Protein AF-A0A1W9HCX7-F1 (afdb_monomer_lite)

Radius of gyration: 14.72 Å; chains: 1; bounding box: 26×40×50 Å

Secondary structure (DSSP, 8-state):
---SSHHHHHHHHT-GGG--HHHHHHHHHHHHHHHTT---TTHHHHHHHHHHHHHHHTSSS--HHHHHHHHHHHHHHHHHHHTT-SSHHHHHHHHHHHHHHHHHHHTTGGGG------

Sequence (118 aa):
MAKRFTATENAIEKGLENTSPKQGAKLVREWLGEVENLDLPGAKGLRGDLDKLATELEKDEANPEKVEKLLGKLGPATVKLADRCDDEKVADKVSALGQALIDSGEAAEEDEDAEEEA

Structure (mmCIF, N/CA/C/O backbone):
data_AF-A0A1W9HCX7-F1
#
_entry.id   AF-A0A1W9HCX7-F1
#
loop_
_atom_site.group_PDB
_atom_site.id
_atom_site.type_symbol
_atom_site.label_atom_id
_atom_site.label_alt_id
_atom_site.label_comp_id
_atom_site.label_asym_id
_atom_site.label_entity_id
_atom_site.label_seq_id
_atom_site.pdbx_PDB_ins_code
_atom_site.Cartn_x
_atom_site.Cartn_y
_atom_site.Cartn_z
_atom_site.occupancy
_atom_site.B_iso_or_equiv
_atom_site.auth_seq_id
_atom_site.auth_comp_id
_atom_site.auth_asym_id
_atom_site.auth_atom_id
_atom_site.pdbx_PDB_model_num
ATOM 1 N N . MET A 1 1 ? -1.164 -4.727 -24.702 1.00 44.03 1 MET A N 1
ATOM 2 C CA . MET A 1 1 ? -1.032 -5.128 -23.285 1.00 44.03 1 MET A CA 1
ATOM 3 C C . MET A 1 1 ? -0.870 -3.855 -22.482 1.00 44.03 1 MET A C 1
ATOM 5 O O . MET A 1 1 ? -0.030 -3.076 -22.888 1.00 44.03 1 MET A O 1
ATOM 9 N N . ALA A 1 2 ? -1.703 -3.637 -21.461 1.00 45.53 2 ALA A N 1
ATOM 10 C CA . ALA A 1 2 ? -1.523 -2.697 -20.339 1.00 45.53 2 ALA A CA 1
ATOM 11 C C . ALA A 1 2 ? -2.877 -2.611 -19.601 1.00 45.53 2 ALA A C 1
ATOM 13 O O . ALA A 1 2 ? -3.656 -1.691 -19.795 1.00 45.53 2 ALA A O 1
ATOM 14 N N . LYS A 1 3 ? -3.223 -3.671 -18.861 1.00 51.41 3 LYS A N 1
ATOM 15 C CA . LYS A 1 3 ? -4.303 -3.680 -17.846 1.00 51.41 3 LYS A CA 1
ATOM 16 C C . LYS A 1 3 ? -3.699 -3.893 -16.453 1.00 51.41 3 LYS A C 1
ATOM 18 O O . LYS A 1 3 ? -4.294 -4.525 -15.591 1.00 51.41 3 LYS A O 1
ATOM 23 N N . ARG A 1 4 ? -2.432 -3.521 -16.295 1.00 57.84 4 ARG A N 1
ATOM 24 C CA . ARG A 1 4 ? -1.739 -3.614 -15.018 1.00 57.84 4 ARG A CA 1
ATOM 25 C C . ARG A 1 4 ? -1.794 -2.211 -14.431 1.00 57.84 4 ARG A C 1
ATOM 27 O O . ARG A 1 4 ? -1.494 -1.281 -15.173 1.00 57.84 4 ARG A O 1
ATOM 34 N N . PHE A 1 5 ? -2.156 -2.091 -13.156 1.00 61.53 5 PHE A N 1
ATOM 35 C CA . PHE A 1 5 ? -2.120 -0.839 -12.391 1.00 61.53 5 PHE 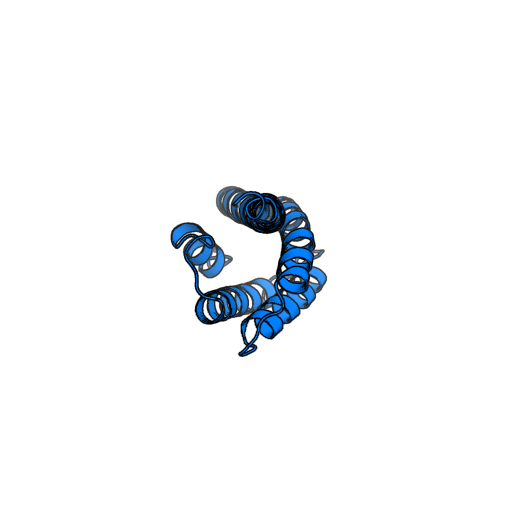A CA 1
ATOM 36 C C . PHE A 1 5 ? -3.272 0.151 -12.656 1.00 61.53 5 PHE A C 1
ATOM 38 O O . PHE A 1 5 ? -3.131 1.341 -12.390 1.00 61.53 5 PHE A O 1
ATOM 45 N N . THR A 1 6 ? -4.435 -0.313 -13.127 1.00 63.34 6 THR A N 1
ATOM 46 C CA . THR A 1 6 ? -5.624 0.545 -13.291 1.00 63.34 6 THR A CA 1
ATOM 47 C C . THR A 1 6 ? -6.231 0.934 -11.940 1.00 63.34 6 THR A C 1
ATOM 49 O O . THR A 1 6 ? -6.764 2.034 -11.792 1.00 63.34 6 THR A O 1
ATOM 52 N N . ALA A 1 7 ? -6.139 0.075 -10.925 1.00 59.47 7 ALA A N 1
ATOM 53 C CA . ALA A 1 7 ? -6.521 0.429 -9.559 1.00 59.47 7 ALA A CA 1
ATOM 54 C C . ALA A 1 7 ? -5.515 1.410 -8.942 1.00 59.47 7 ALA A C 1
ATOM 56 O O . ALA A 1 7 ? -5.925 2.360 -8.283 1.00 59.47 7 ALA A O 1
ATOM 57 N N . THR A 1 8 ? -4.218 1.239 -9.226 1.00 62.53 8 THR A N 1
ATOM 58 C CA . THR A 1 8 ? -3.165 2.205 -8.862 1.00 62.53 8 THR A CA 1
ATOM 59 C C . THR A 1 8 ? -3.437 3.582 -9.474 1.00 62.53 8 THR A C 1
ATOM 61 O O . THR A 1 8 ? -3.428 4.571 -8.751 1.00 62.53 8 THR A O 1
ATOM 64 N N . GLU A 1 9 ? -3.763 3.655 -10.769 1.00 62.91 9 GLU A N 1
ATOM 65 C CA . GLU A 1 9 ? -4.186 4.895 -11.441 1.00 62.91 9 GLU A CA 1
ATOM 66 C C . GLU A 1 9 ? -5.374 5.553 -10.727 1.00 62.91 9 GLU A C 1
ATOM 68 O O . GLU A 1 9 ? -5.310 6.725 -10.366 1.00 62.91 9 GLU A O 1
ATOM 73 N N . ASN A 1 10 ? -6.423 4.777 -10.441 1.00 63.16 10 ASN A N 1
ATOM 74 C CA . ASN A 1 10 ? -7.613 5.280 -9.754 1.00 63.16 10 ASN A CA 1
ATOM 75 C C . ASN A 1 10 ? -7.349 5.713 -8.302 1.00 63.16 10 ASN A C 1
ATOM 77 O O . ASN A 1 10 ? -8.057 6.583 -7.800 1.00 63.16 10 ASN A O 1
ATOM 81 N N . ALA A 1 11 ? -6.393 5.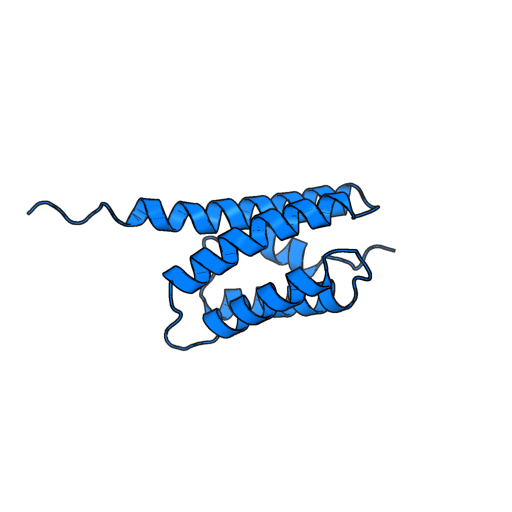089 -7.609 1.00 60.72 11 ALA A N 1
ATOM 82 C CA . ALA A 1 11 ? -6.029 5.441 -6.240 1.00 60.72 11 ALA A CA 1
ATOM 83 C C . ALA A 1 11 ? -5.251 6.764 -6.187 1.00 60.72 11 ALA A C 1
ATOM 85 O O . ALA A 1 11 ? -5.530 7.590 -5.321 1.00 60.72 11 ALA A O 1
ATOM 86 N N . ILE A 1 12 ? -4.346 6.995 -7.146 1.00 59.09 12 ILE A N 1
ATOM 87 C CA . ILE A 1 12 ? -3.615 8.264 -7.288 1.00 59.09 12 ILE A CA 1
ATOM 88 C C . ILE A 1 12 ? -4.581 9.395 -7.672 1.00 59.09 12 ILE A C 1
ATOM 90 O O . ILE A 1 12 ? -4.572 10.449 -7.046 1.00 59.09 12 ILE A O 1
ATOM 94 N N . GLU A 1 13 ? -5.458 9.175 -8.659 1.00 61.97 13 GLU A N 1
ATOM 95 C CA . GLU A 1 13 ? -6.397 10.200 -9.150 1.00 61.97 13 GLU A CA 1
ATOM 96 C C . GLU A 1 13 ? -7.445 10.630 -8.112 1.00 61.97 13 GLU A C 1
ATOM 98 O O . GLU A 1 13 ? -8.011 11.717 -8.225 1.00 61.97 13 GLU A O 1
ATOM 103 N N . LYS A 1 14 ? -7.727 9.791 -7.108 1.00 58.12 14 LYS A N 1
ATOM 104 C CA . LYS A 1 14 ? -8.740 10.071 -6.077 1.00 58.12 14 LYS A CA 1
ATOM 105 C C . LYS A 1 14 ? -8.195 10.735 -4.816 1.00 58.12 14 LYS A C 1
ATOM 107 O O . LYS A 1 14 ? -9.009 11.121 -3.984 1.00 58.12 14 LYS A O 1
ATOM 112 N N . GLY A 1 15 ? -6.876 10.887 -4.688 1.00 53.97 15 GLY A N 1
ATOM 113 C CA . GLY A 1 15 ? -6.241 11.473 -3.509 1.00 53.97 15 GLY A CA 1
ATOM 114 C C . GLY A 1 15 ? -6.379 10.578 -2.274 1.00 53.97 15 GLY A C 1
ATOM 115 O O . GLY A 1 15 ? -7.425 10.529 -1.621 1.00 53.97 15 GLY A O 1
ATOM 116 N N . LEU A 1 16 ? -5.297 9.882 -1.918 1.00 55.50 16 LEU A N 1
ATOM 117 C CA . LEU A 1 16 ? -5.196 9.138 -0.652 1.00 55.50 16 LEU A CA 1
ATOM 118 C C . LEU A 1 16 ? -5.484 10.043 0.560 1.00 55.50 16 LEU A C 1
ATOM 120 O O . LEU A 1 16 ? -6.162 9.623 1.492 1.00 55.50 16 LEU A O 1
ATOM 124 N N . GLU A 1 17 ? -5.083 11.309 0.466 1.00 54.84 17 GLU A N 1
ATOM 125 C CA . GLU A 1 17 ? -5.267 12.394 1.439 1.00 54.84 17 GLU A CA 1
ATOM 126 C C . GLU A 1 17 ? -6.724 12.677 1.864 1.00 54.84 17 GLU A C 1
ATOM 128 O O . GLU A 1 17 ? -6.950 13.163 2.965 1.00 54.84 17 GLU A O 1
ATOM 133 N N . ASN A 1 18 ? -7.734 12.340 1.048 1.00 56.31 18 ASN A N 1
ATOM 134 C CA . ASN A 1 18 ? -9.156 12.569 1.377 1.00 56.31 18 ASN A CA 1
ATOM 135 C C . ASN A 1 18 ? -9.964 11.266 1.515 1.00 56.31 18 ASN A C 1
ATOM 137 O O . ASN A 1 18 ? -11.197 11.249 1.429 1.00 56.31 18 ASN A O 1
ATOM 141 N N . THR A 1 19 ? -9.274 10.143 1.699 1.00 65.62 19 THR A N 1
ATOM 142 C CA . THR A 1 19 ? -9.879 8.815 1.676 1.00 65.62 19 THR A CA 1
ATOM 143 C C . THR A 1 19 ? -10.167 8.311 3.094 1.00 65.62 19 THR A C 1
ATOM 145 O O . THR A 1 19 ? -9.265 8.162 3.909 1.00 65.62 19 THR A O 1
ATOM 148 N N . SER A 1 20 ? -11.430 7.984 3.398 1.00 74.88 20 SER A N 1
ATOM 149 C CA . SER A 1 20 ? -11.780 7.361 4.688 1.00 74.88 20 SER A CA 1
ATOM 150 C C . SER A 1 20 ? -11.125 5.979 4.839 1.00 74.88 20 SER A C 1
ATOM 152 O O . SER A 1 20 ? -10.940 5.302 3.826 1.00 74.88 20 SER A O 1
ATOM 154 N N . PRO A 1 21 ? -10.864 5.480 6.064 1.00 77.81 21 PRO A N 1
ATOM 155 C CA . PRO A 1 21 ? -10.212 4.180 6.262 1.00 77.81 21 PRO A CA 1
ATOM 156 C C . PRO A 1 21 ? -10.878 3.033 5.490 1.00 77.81 21 PRO A C 1
ATOM 158 O O . PRO A 1 21 ? -10.212 2.283 4.783 1.00 77.81 21 PRO A O 1
ATOM 161 N N . LYS A 1 22 ? -12.216 2.968 5.494 1.00 79.12 22 LYS A N 1
ATOM 162 C CA . LYS A 1 22 ? -12.980 1.955 4.740 1.00 79.12 22 LYS A CA 1
ATOM 163 C C . LYS A 1 22 ? -12.800 2.065 3.225 1.00 79.12 22 LYS A C 1
ATOM 165 O O . LYS A 1 22 ? -12.729 1.050 2.533 1.00 79.12 22 LYS A O 1
ATOM 170 N N . GLN A 1 23 ? -12.741 3.284 2.696 1.00 80.88 23 GLN A N 1
ATOM 171 C CA . GLN A 1 23 ? -12.485 3.497 1.275 1.00 80.88 23 GLN A CA 1
ATOM 172 C C . GLN A 1 23 ? -11.015 3.207 0.931 1.00 80.88 23 GLN A C 1
ATOM 174 O O . GLN A 1 23 ? -10.744 2.627 -0.118 1.00 80.88 23 GLN A O 1
ATOM 179 N N . GLY A 1 24 ? -10.085 3.523 1.834 1.00 79.25 24 GLY A N 1
ATOM 180 C CA . GLY A 1 24 ? -8.662 3.218 1.707 1.00 79.25 24 GLY A CA 1
ATOM 181 C C . GLY A 1 24 ? -8.426 1.714 1.665 1.00 79.25 24 GLY A C 1
ATOM 182 O O . GLY A 1 24 ? -7.791 1.221 0.738 1.00 79.25 24 GLY A O 1
ATOM 183 N N . ALA A 1 25 ? -9.048 0.966 2.580 1.00 84.88 25 ALA A N 1
ATOM 184 C CA . ALA A 1 25 ? -9.053 -0.492 2.569 1.00 84.88 25 ALA A CA 1
ATOM 185 C C . ALA A 1 25 ? -9.498 -1.052 1.215 1.00 84.88 25 ALA A C 1
ATOM 187 O O . ALA A 1 25 ? -8.817 -1.899 0.638 1.00 84.88 25 ALA A O 1
ATOM 188 N N . LYS A 1 26 ? -10.610 -0.546 0.668 1.00 84.75 26 LYS A N 1
ATOM 189 C CA . LYS A 1 26 ? -11.120 -0.982 -0.635 1.00 84.75 26 LYS A CA 1
ATOM 190 C C . LYS A 1 26 ? -10.109 -0.743 -1.761 1.00 84.75 26 LYS A C 1
ATOM 192 O O . LYS A 1 26 ? -9.863 -1.655 -2.545 1.00 84.75 26 LYS A O 1
ATOM 197 N N . LEU A 1 27 ? -9.512 0.447 -1.829 1.00 82.19 27 LEU A N 1
ATOM 198 C CA . LEU A 1 27 ? -8.501 0.772 -2.842 1.00 82.19 27 LEU A CA 1
ATOM 199 C C . LEU A 1 27 ? -7.259 -0.124 -2.710 1.00 82.19 27 LEU A C 1
ATOM 201 O O . LEU A 1 27 ? -6.761 -0.639 -3.710 1.00 82.19 27 LEU A O 1
ATOM 205 N N . VAL A 1 28 ? -6.804 -0.387 -1.480 1.00 85.00 28 VAL A N 1
ATOM 206 C CA . VAL A 1 28 ? -5.675 -1.293 -1.213 1.00 85.00 28 VAL A CA 1
ATOM 207 C C . VAL A 1 28 ? -6.007 -2.733 -1.623 1.00 85.00 28 VAL A C 1
ATOM 209 O O . VAL A 1 28 ? -5.157 -3.406 -2.202 1.00 85.00 28 VAL A O 1
ATOM 212 N N . ARG A 1 29 ? -7.240 -3.212 -1.400 1.00 87.25 29 ARG A N 1
ATOM 213 C CA . ARG A 1 29 ? -7.701 -4.542 -1.850 1.00 87.25 29 ARG A CA 1
ATOM 214 C C . ARG A 1 29 ? -7.748 -4.656 -3.375 1.00 87.25 29 ARG A C 1
ATOM 216 O O . ARG A 1 29 ? -7.332 -5.676 -3.921 1.00 87.25 29 ARG A O 1
ATOM 223 N N . GLU A 1 30 ? -8.234 -3.625 -4.064 1.00 84.75 30 GLU A N 1
ATOM 224 C CA . GLU A 1 30 ? -8.239 -3.582 -5.532 1.00 84.75 30 GLU A CA 1
ATOM 225 C C . GLU A 1 30 ? -6.808 -3.641 -6.080 1.00 84.75 30 GLU A C 1
ATOM 227 O O . GLU A 1 30 ? -6.510 -4.449 -6.962 1.00 84.75 30 GLU A O 1
ATOM 232 N N . TRP A 1 31 ? -5.897 -2.861 -5.493 1.00 83.44 31 TRP A N 1
ATOM 233 C CA . TRP A 1 31 ? -4.489 -2.878 -5.870 1.00 83.44 31 TRP A CA 1
ATOM 234 C C . TRP A 1 31 ? -3.810 -4.218 -5.560 1.00 83.44 31 TRP A C 1
ATOM 236 O O . TRP A 1 31 ? -3.071 -4.736 -6.399 1.00 83.44 31 TRP A O 1
ATOM 246 N N . LEU A 1 32 ? -4.106 -4.837 -4.412 1.00 84.69 32 LEU A N 1
ATOM 247 C CA . LEU A 1 32 ? -3.620 -6.174 -4.067 1.00 84.69 32 LEU A CA 1
ATOM 248 C C . LEU A 1 32 ? -3.975 -7.187 -5.163 1.00 84.69 32 LEU A C 1
ATOM 250 O O . LEU A 1 32 ? -3.094 -7.926 -5.598 1.00 84.69 32 LEU A O 1
ATOM 254 N N . GLY A 1 33 ? -5.210 -7.166 -5.674 1.00 84.56 33 GLY A N 1
ATOM 255 C CA . GLY A 1 33 ? -5.636 -8.032 -6.777 1.00 84.56 33 GLY A CA 1
ATOM 256 C C . GLY A 1 33 ? -4.851 -7.806 -8.077 1.00 84.56 33 GLY A C 1
ATOM 257 O O . GLY A 1 33 ? -4.582 -8.747 -8.825 1.00 84.56 33 GLY A O 1
ATOM 258 N N . GLU A 1 34 ? -4.412 -6.579 -8.355 1.00 82.25 34 GLU A N 1
ATOM 259 C CA . GLU A 1 34 ? -3.545 -6.298 -9.505 1.00 82.25 34 GLU A CA 1
ATOM 260 C C . GLU A 1 34 ? -2.116 -6.806 -9.277 1.00 82.25 34 GLU A C 1
ATOM 262 O O . GLU A 1 34 ? -1.553 -7.480 -10.146 1.00 82.25 34 GLU A O 1
ATOM 267 N N . VAL A 1 35 ? -1.550 -6.555 -8.090 1.00 80.75 35 VAL A N 1
ATOM 268 C CA . VAL A 1 35 ? -0.208 -7.025 -7.705 1.00 80.75 35 VAL A CA 1
ATOM 269 C C . VAL A 1 35 ? -0.165 -8.552 -7.618 1.00 80.75 35 VAL A C 1
ATOM 271 O O . VAL A 1 35 ? 0.870 -9.154 -7.913 1.00 80.75 35 VAL A O 1
ATOM 274 N N . GLU A 1 36 ? -1.284 -9.204 -7.291 1.00 81.88 36 GLU A N 1
ATOM 275 C CA . GLU A 1 36 ? -1.442 -10.660 -7.253 1.00 81.88 36 GLU A CA 1
ATOM 276 C C . GLU A 1 36 ? -1.166 -11.355 -8.590 1.00 81.88 36 GLU A C 1
ATOM 278 O O . GLU A 1 36 ? -0.716 -12.507 -8.636 1.00 81.88 36 GLU A O 1
ATOM 283 N N . ASN A 1 37 ? -1.336 -10.617 -9.680 1.00 79.12 37 ASN A N 1
ATOM 284 C CA . ASN A 1 37 ? -1.100 -11.088 -11.035 1.00 79.12 37 ASN A CA 1
ATOM 285 C C . ASN A 1 37 ? 0.280 -10.673 -11.584 1.00 79.12 37 ASN A C 1
ATOM 287 O O . ASN A 1 37 ? 0.609 -10.987 -12.731 1.00 79.12 37 ASN A O 1
ATOM 291 N N . LEU A 1 38 ? 1.103 -9.982 -10.784 1.00 77.94 38 LEU A N 1
ATOM 292 C CA . LEU A 1 38 ? 2.465 -9.594 -11.154 1.00 77.94 38 LEU A CA 1
ATOM 293 C C . LEU A 1 38 ? 3.470 -10.692 -10.821 1.00 77.94 38 LEU A C 1
ATOM 295 O O . LEU A 1 38 ? 3.660 -11.032 -9.654 1.00 77.94 38 LEU A O 1
ATOM 299 N N . ASP A 1 39 ? 4.177 -11.168 -11.839 1.00 78.38 39 ASP A N 1
ATOM 300 C CA . ASP A 1 39 ? 5.359 -12.017 -11.683 1.00 78.38 39 ASP A CA 1
ATOM 301 C C . ASP A 1 39 ? 6.634 -11.163 -11.752 1.00 78.38 39 ASP A C 1
ATOM 303 O O . ASP A 1 39 ? 7.410 -11.228 -12.700 1.00 78.38 39 ASP A O 1
ATOM 307 N N . LEU A 1 40 ? 6.785 -10.263 -10.775 1.00 79.56 40 LEU A N 1
ATOM 308 C CA . LEU A 1 40 ? 7.947 -9.382 -10.644 1.00 79.56 40 LEU A CA 1
ATOM 309 C C . LEU A 1 40 ? 8.678 -9.664 -9.322 1.00 79.56 40 LEU A C 1
ATOM 311 O O . LEU A 1 40 ? 8.027 -9.874 -8.288 1.00 79.56 40 LEU A O 1
ATOM 315 N N . PRO A 1 41 ? 10.024 -9.636 -9.300 1.00 80.75 41 PRO A N 1
ATOM 316 C CA . PRO A 1 41 ? 10.787 -9.704 -8.059 1.00 80.75 41 PRO A CA 1
ATOM 317 C C . PRO A 1 41 ? 10.332 -8.621 -7.072 1.00 80.75 41 PRO A C 1
ATOM 319 O O . PRO A 1 41 ? 10.252 -7.450 -7.424 1.00 80.75 41 PRO A O 1
ATOM 322 N N . GLY A 1 42 ? 10.026 -9.012 -5.833 1.00 77.81 42 GLY A N 1
ATOM 323 C CA . GLY A 1 42 ? 9.529 -8.095 -4.796 1.00 77.81 42 GLY A CA 1
ATOM 324 C C . GLY A 1 42 ? 8.003 -7.976 -4.709 1.00 77.81 42 GLY A C 1
ATOM 325 O O . GLY A 1 42 ? 7.499 -7.632 -3.641 1.00 77.81 42 GLY A O 1
ATOM 326 N N . ALA A 1 43 ? 7.249 -8.387 -5.739 1.00 83.75 43 ALA A N 1
ATOM 327 C CA . ALA A 1 43 ? 5.783 -8.324 -5.724 1.00 83.75 43 ALA A CA 1
ATOM 328 C C . ALA A 1 43 ? 5.166 -9.140 -4.575 1.00 83.75 43 ALA A C 1
ATOM 330 O O . ALA A 1 43 ? 4.204 -8.701 -3.959 1.00 83.75 43 ALA A O 1
ATOM 331 N N . LYS A 1 44 ? 5.744 -10.298 -4.218 1.00 85.50 44 LYS A N 1
ATOM 332 C CA . LYS A 1 44 ? 5.268 -11.112 -3.079 1.00 85.50 44 LYS A CA 1
ATOM 333 C C . LYS A 1 44 ? 5.369 -10.388 -1.733 1.00 85.50 44 LYS A C 1
ATOM 335 O O . LYS A 1 44 ? 4.476 -10.538 -0.907 1.00 85.50 44 LYS A O 1
ATOM 340 N N . GLY A 1 45 ? 6.447 -9.631 -1.518 1.00 87.06 45 GLY A N 1
ATOM 341 C CA . GLY A 1 45 ? 6.620 -8.836 -0.300 1.00 87.06 45 GLY A CA 1
ATOM 342 C C . GLY A 1 45 ? 5.593 -7.713 -0.241 1.00 87.06 45 GLY A C 1
ATOM 343 O O . GLY A 1 45 ? 4.885 -7.586 0.753 1.00 87.06 45 GLY A O 1
ATOM 344 N N . LEU A 1 46 ? 5.430 -7.003 -1.362 1.00 86.44 46 LEU A N 1
ATOM 345 C CA . LEU A 1 46 ? 4.446 -5.934 -1.493 1.00 86.44 46 LEU A CA 1
ATOM 346 C C . LEU A 1 46 ? 3.019 -6.434 -1.223 1.00 86.44 46 LEU A C 1
ATOM 348 O O . LEU A 1 46 ? 2.313 -5.831 -0.428 1.00 86.44 46 LEU A O 1
ATOM 352 N N . ARG A 1 47 ? 2.618 -7.585 -1.785 1.00 88.88 47 ARG A N 1
ATOM 353 C CA . ARG A 1 47 ? 1.308 -8.206 -1.500 1.00 88.88 47 ARG A CA 1
ATOM 354 C C . ARG A 1 47 ? 1.081 -8.423 -0.006 1.00 88.88 47 ARG A C 1
ATOM 356 O O . ARG A 1 47 ? 0.017 -8.100 0.502 1.00 88.88 47 ARG A O 1
ATOM 363 N N . GLY A 1 48 ? 2.077 -8.971 0.691 1.00 90.62 48 GLY A N 1
ATOM 364 C CA . GLY A 1 48 ? 1.962 -9.253 2.120 1.00 90.62 48 GLY A CA 1
ATOM 365 C C . GLY A 1 48 ? 1.815 -7.992 2.970 1.00 90.62 48 GLY A C 1
ATOM 366 O O . GLY A 1 48 ? 1.129 -8.021 3.987 1.00 90.62 48 GLY A O 1
ATOM 367 N N . ASP A 1 49 ? 2.441 -6.888 2.573 1.00 90.38 49 ASP A N 1
ATOM 368 C CA . ASP A 1 49 ? 2.305 -5.617 3.285 1.00 90.38 49 ASP A CA 1
ATOM 369 C C . ASP A 1 49 ? 1.009 -4.878 2.910 1.00 90.38 49 ASP A C 1
ATOM 371 O O . ASP A 1 49 ? 0.373 -4.298 3.788 1.00 90.38 49 ASP A O 1
ATOM 375 N N . LEU A 1 50 ? 0.545 -4.996 1.660 1.00 89.88 50 LEU A N 1
ATOM 376 C CA . LEU A 1 50 ? -0.750 -4.470 1.214 1.00 89.88 50 LEU A CA 1
ATOM 377 C C . LEU A 1 50 ? -1.919 -5.165 1.912 1.00 89.88 50 LEU A C 1
ATOM 379 O O . LEU A 1 50 ? -2.845 -4.504 2.371 1.00 89.88 50 LEU A O 1
ATOM 383 N N . ASP A 1 51 ? -1.860 -6.488 2.055 1.00 92.19 51 ASP A N 1
ATOM 384 C CA . ASP A 1 51 ? -2.883 -7.251 2.772 1.00 92.19 51 ASP A CA 1
ATOM 385 C C . ASP A 1 51 ? -2.979 -6.839 4.251 1.00 92.19 51 ASP A C 1
ATOM 387 O O . ASP A 1 51 ? -4.077 -6.671 4.791 1.00 92.19 51 ASP A O 1
ATOM 391 N N . LYS A 1 52 ? -1.835 -6.581 4.901 1.00 92.75 52 LYS A N 1
ATOM 392 C CA . LYS A 1 52 ? -1.801 -6.056 6.276 1.00 92.75 52 LYS A CA 1
ATOM 393 C C . LYS A 1 52 ? -2.398 -4.658 6.371 1.00 92.75 52 LYS A C 1
ATOM 395 O O .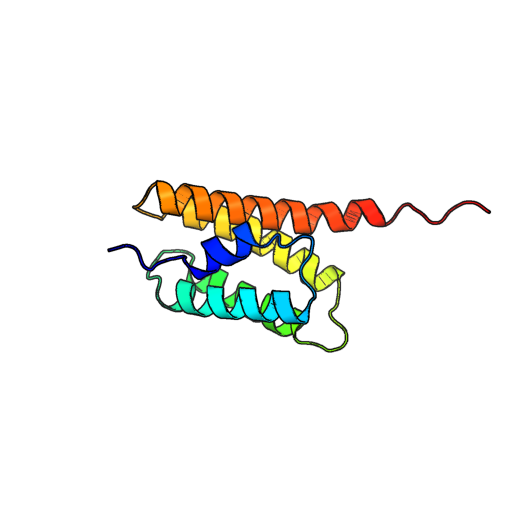 LYS A 1 52 ? -3.125 -4.404 7.327 1.00 92.75 52 LYS A O 1
ATOM 400 N N . LEU A 1 53 ? -2.087 -3.771 5.421 1.00 89.62 53 LEU A N 1
ATOM 401 C CA . LEU A 1 53 ? -2.631 -2.413 5.399 1.00 89.62 53 LEU A CA 1
ATOM 402 C C . LEU A 1 53 ? -4.148 -2.440 5.210 1.00 89.62 53 LEU A C 1
ATOM 404 O O . LEU A 1 53 ? -4.861 -1.835 6.003 1.00 89.62 53 LEU A O 1
ATOM 408 N N . ALA A 1 54 ? -4.646 -3.200 4.232 1.00 89.69 54 ALA A N 1
ATOM 409 C CA . ALA A 1 54 ? -6.082 -3.362 4.024 1.00 89.69 54 ALA A CA 1
ATOM 410 C C . ALA A 1 54 ? -6.773 -3.899 5.281 1.00 89.69 54 ALA A C 1
ATOM 412 O O . ALA A 1 54 ? -7.761 -3.332 5.730 1.00 89.69 54 ALA A O 1
ATOM 413 N N . THR A 1 55 ? -6.208 -4.943 5.891 1.00 92.38 55 THR A N 1
ATOM 414 C CA . THR A 1 55 ? -6.764 -5.546 7.108 1.00 92.38 55 THR A CA 1
ATOM 415 C C . THR A 1 55 ? -6.765 -4.578 8.295 1.00 92.38 55 THR A C 1
ATOM 417 O O . THR A 1 55 ? -7.664 -4.6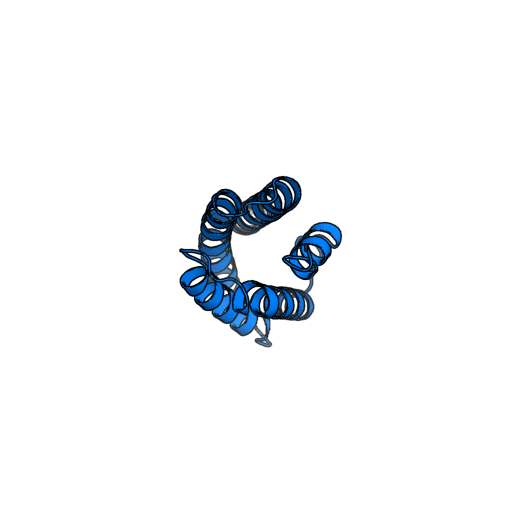39 9.126 1.00 92.38 55 THR A O 1
ATOM 420 N N . GLU A 1 56 ? -5.775 -3.687 8.409 1.00 90.75 56 GLU A N 1
ATOM 421 C CA . GLU A 1 56 ? -5.756 -2.667 9.463 1.00 90.75 56 GLU A CA 1
ATOM 422 C C . GLU A 1 56 ? -6.827 -1.596 9.235 1.00 90.75 56 GLU A C 1
ATOM 424 O O . GLU A 1 56 ? -7.542 -1.246 10.168 1.00 90.75 56 GLU A O 1
ATOM 429 N N . LEU A 1 57 ? -6.977 -1.135 7.992 1.00 86.62 57 LEU A N 1
ATOM 430 C CA . LEU A 1 57 ? -7.962 -0.127 7.592 1.00 86.62 57 LEU A CA 1
ATOM 431 C C . LEU A 1 57 ? -9.415 -0.640 7.622 1.00 86.62 57 LEU A C 1
ATOM 433 O O . LEU A 1 57 ? -10.350 0.154 7.705 1.00 86.62 57 LEU A O 1
ATOM 437 N N . GLU A 1 58 ? -9.616 -1.959 7.539 1.00 89.69 58 GLU A N 1
ATOM 438 C CA . GLU A 1 58 ? -10.926 -2.616 7.663 1.00 89.69 58 GLU A CA 1
ATOM 439 C C . GLU A 1 58 ? -11.438 -2.685 9.105 1.00 89.69 58 GLU A C 1
ATOM 441 O O . GLU A 1 58 ? -12.626 -2.940 9.314 1.00 89.69 58 GLU A O 1
ATOM 446 N N . LYS A 1 59 ? -10.571 -2.472 10.099 1.00 88.44 59 LYS A N 1
ATOM 447 C CA . LYS A 1 59 ? -10.987 -2.442 11.502 1.00 88.44 59 LYS A CA 1
ATOM 448 C C . LYS A 1 59 ? -11.877 -1.234 11.771 1.00 88.44 59 LYS A C 1
ATOM 450 O O . LYS A 1 59 ? -11.673 -0.162 11.208 1.00 88.44 59 LYS A O 1
ATOM 455 N N . ASP A 1 60 ? -12.828 -1.401 12.689 1.00 79.88 60 ASP A N 1
ATOM 456 C CA . ASP A 1 60 ? -13.659 -0.286 13.158 1.00 79.88 60 ASP A CA 1
ATOM 457 C C . ASP A 1 60 ? -12.819 0.801 13.850 1.00 79.88 60 ASP A C 1
ATOM 459 O O . ASP A 1 60 ? -13.106 1.985 13.698 1.00 79.88 60 ASP A O 1
ATOM 463 N N . GLU A 1 61 ? -11.740 0.396 14.527 1.00 85.06 61 GLU A N 1
ATOM 464 C CA . GLU A 1 61 ? -10.707 1.275 15.080 1.00 85.06 61 GLU A CA 1
ATOM 465 C C . GLU A 1 61 ? -9.352 0.900 14.465 1.00 85.06 61 GLU A C 1
ATOM 467 O O . GLU A 1 61 ? -8.663 -0.018 14.925 1.00 85.06 61 GLU A O 1
ATOM 472 N N . ALA A 1 62 ? -8.993 1.567 13.366 1.00 81.38 62 ALA A N 1
ATOM 473 C CA . ALA A 1 62 ? -7.680 1.417 12.748 1.00 81.38 62 ALA A CA 1
ATOM 474 C C . ALA A 1 62 ? -6.604 2.036 13.652 1.00 81.38 62 ALA A C 1
ATOM 476 O O . ALA A 1 62 ? -6.779 3.146 14.151 1.00 81.38 62 ALA A O 1
ATOM 477 N N . ASN A 1 63 ? -5.484 1.335 13.855 1.00 86.06 63 ASN A N 1
ATOM 478 C CA . ASN A 1 63 ? -4.365 1.886 14.615 1.00 86.06 63 ASN A CA 1
ATOM 479 C C . ASN A 1 63 ? -3.515 2.808 13.707 1.00 86.06 63 ASN A C 1
ATOM 481 O O . ASN A 1 63 ? -2.927 2.296 12.746 1.00 86.06 63 ASN A O 1
ATOM 485 N N . PRO A 1 64 ? -3.421 4.121 14.003 1.00 81.62 64 PRO A N 1
ATOM 486 C CA . PRO A 1 64 ? -2.718 5.089 13.160 1.00 81.62 64 PRO A CA 1
ATOM 487 C C . PRO A 1 64 ? -1.217 4.793 13.043 1.00 81.62 64 PRO A C 1
ATOM 489 O O . PRO A 1 64 ? -0.741 4.627 11.924 1.00 81.62 64 PRO A O 1
ATOM 492 N N . GLU A 1 65 ? -0.507 4.561 14.153 1.00 85.50 65 GLU A N 1
ATOM 493 C CA . GLU A 1 65 ? 0.933 4.225 14.157 1.00 85.50 65 GLU A CA 1
ATOM 494 C C . GLU A 1 65 ? 1.239 2.988 13.291 1.00 85.50 65 GLU A C 1
ATOM 496 O O . GLU A 1 65 ? 2.274 2.854 12.630 1.00 85.50 65 GLU A O 1
ATOM 501 N N . LYS A 1 66 ? 0.327 2.010 13.296 1.00 87.38 66 LYS A N 1
ATOM 502 C CA . LYS A 1 66 ? 0.475 0.791 12.506 1.00 87.38 66 LYS A CA 1
ATOM 503 C C . LYS A 1 66 ? 0.214 1.042 11.026 1.00 87.38 66 LYS A C 1
ATOM 505 O O . LYS A 1 66 ? 0.912 0.441 10.206 1.00 87.38 66 LYS A O 1
ATOM 510 N N . VAL A 1 67 ? -0.780 1.863 10.688 1.00 86.19 67 VAL A N 1
ATOM 511 C CA . VAL A 1 67 ? -1.047 2.291 9.309 1.00 86.19 67 VAL A CA 1
ATOM 512 C C . VAL A 1 67 ? 0.167 3.033 8.768 1.00 86.19 67 VAL A C 1
ATOM 514 O O . VAL A 1 67 ? 0.697 2.643 7.733 1.00 86.19 67 VAL A O 1
ATOM 517 N N . GLU A 1 68 ? 0.679 3.999 9.514 1.00 84.38 68 GLU A N 1
ATOM 518 C CA . GLU A 1 68 ? 1.836 4.808 9.156 1.00 84.38 68 GLU A CA 1
ATOM 519 C C . GLU A 1 68 ? 3.096 3.959 8.927 1.00 84.38 68 GLU A C 1
ATOM 521 O O . GLU A 1 68 ? 3.705 3.974 7.856 1.00 84.38 68 GLU A O 1
ATOM 526 N N . LYS A 1 69 ? 3.405 3.053 9.861 1.00 87.75 69 LYS A N 1
ATOM 527 C CA . LYS A 1 69 ? 4.506 2.092 9.711 1.00 87.75 69 LYS A CA 1
ATOM 528 C C . LYS A 1 69 ? 4.358 1.181 8.492 1.00 87.75 69 LYS A C 1
ATOM 530 O O . LYS A 1 69 ? 5.359 0.688 7.959 1.00 87.75 69 LYS A O 1
ATOM 535 N N . LEU A 1 70 ? 3.128 0.858 8.093 1.00 89.56 70 LEU A N 1
ATOM 536 C CA . LEU A 1 70 ? 2.863 0.086 6.881 1.00 89.56 70 LEU A CA 1
ATOM 537 C C . LEU A 1 70 ? 3.053 0.955 5.634 1.00 89.56 70 LEU A C 1
ATOM 539 O O . LEU A 1 70 ? 3.685 0.479 4.692 1.00 89.56 70 LEU A O 1
ATOM 543 N N . LEU A 1 71 ? 2.602 2.211 5.648 1.00 86.44 71 LEU A N 1
ATOM 544 C CA . LEU A 1 71 ? 2.826 3.190 4.579 1.00 86.44 71 LEU A CA 1
ATOM 545 C C . LEU A 1 71 ? 4.326 3.423 4.337 1.00 86.44 71 LEU A C 1
ATOM 547 O O . LEU A 1 71 ? 4.792 3.223 3.214 1.00 86.44 71 LEU A O 1
ATOM 551 N N . GLY A 1 72 ? 5.114 3.659 5.392 1.00 86.50 72 GLY A N 1
ATOM 552 C CA . GLY A 1 72 ? 6.569 3.844 5.303 1.00 86.50 72 GLY A CA 1
ATOM 553 C C . GLY A 1 72 ? 7.341 2.618 4.787 1.00 86.50 72 GLY A C 1
ATOM 554 O O . GLY A 1 72 ? 8.459 2.736 4.287 1.00 86.50 72 GLY A O 1
ATOM 555 N N . LYS A 1 73 ? 6.752 1.415 4.846 1.00 89.12 73 LYS A N 1
ATOM 556 C CA . LYS A 1 73 ? 7.312 0.207 4.205 1.00 89.12 73 LYS A CA 1
ATOM 557 C C . LYS A 1 73 ? 6.839 0.036 2.769 1.00 89.12 73 LYS A C 1
ATOM 559 O O . LYS A 1 73 ? 7.628 -0.345 1.901 1.00 89.12 73 LYS A O 1
ATOM 564 N N . LEU A 1 74 ? 5.552 0.280 2.535 1.00 89.25 74 LEU A N 1
ATOM 565 C CA . LEU A 1 74 ? 4.906 0.110 1.242 1.00 89.25 74 LEU A CA 1
ATOM 566 C C . LEU A 1 74 ? 5.421 1.116 0.224 1.00 89.25 74 LEU A C 1
ATOM 568 O O . LEU A 1 74 ? 5.704 0.719 -0.902 1.00 89.25 74 LEU A O 1
ATOM 572 N N . GLY A 1 75 ? 5.609 2.374 0.610 1.00 88.75 75 GLY A N 1
ATOM 573 C CA . GLY A 1 75 ? 6.085 3.428 -0.277 1.00 88.75 75 GLY A CA 1
ATOM 574 C C . GLY A 1 75 ? 7.416 3.090 -0.965 1.00 88.75 75 GLY A C 1
ATOM 575 O O . GLY A 1 75 ? 7.432 2.902 -2.186 1.00 88.75 75 GLY A O 1
ATOM 576 N N . PRO A 1 76 ? 8.515 2.845 -0.225 1.00 90.44 76 PRO A N 1
ATOM 577 C CA . PRO A 1 76 ? 9.802 2.481 -0.820 1.00 90.44 76 PRO A CA 1
ATOM 578 C C . PRO A 1 76 ? 9.770 1.156 -1.596 1.00 90.44 76 PRO A C 1
ATOM 580 O O . PRO A 1 76 ? 10.486 0.991 -2.586 1.00 90.44 76 PRO A O 1
ATOM 583 N N . ALA A 1 77 ? 8.960 0.186 -1.156 1.00 89.19 77 ALA A N 1
ATOM 584 C CA . ALA A 1 77 ? 8.780 -1.075 -1.875 1.00 89.19 77 ALA A CA 1
ATOM 585 C C . ALA A 1 77 ? 8.055 -0.873 -3.217 1.00 89.19 77 ALA A C 1
ATOM 587 O O . ALA A 1 77 ? 8.371 -1.553 -4.193 1.00 89.19 77 ALA A O 1
ATOM 588 N N . THR A 1 78 ? 7.126 0.080 -3.269 1.00 88.44 78 THR A N 1
ATOM 589 C CA . THR A 1 78 ? 6.363 0.448 -4.465 1.00 88.44 78 THR A CA 1
ATOM 590 C C . THR A 1 78 ? 7.227 1.217 -5.457 1.00 88.44 78 THR A C 1
ATOM 592 O O . THR A 1 78 ? 7.251 0.848 -6.627 1.00 88.44 78 THR A O 1
ATOM 595 N N . VAL A 1 79 ? 8.039 2.179 -4.999 1.00 90.25 79 VAL A N 1
ATOM 596 C CA . VAL A 1 79 ? 9.033 2.860 -5.853 1.00 90.25 79 VAL A CA 1
ATOM 597 C C . VAL A 1 79 ? 9.989 1.843 -6.485 1.00 90.25 79 VAL A C 1
ATOM 599 O O . VAL A 1 79 ? 10.179 1.830 -7.695 1.00 90.25 79 VAL A O 1
ATOM 602 N N . LYS A 1 80 ? 10.507 0.887 -5.704 1.00 89.38 80 LYS A N 1
ATOM 603 C CA . LYS A 1 80 ? 11.370 -0.185 -6.240 1.00 89.38 80 LYS A CA 1
ATOM 604 C C . LYS A 1 80 ? 10.664 -1.119 -7.225 1.00 89.38 80 LYS A C 1
ATOM 606 O O . LYS A 1 80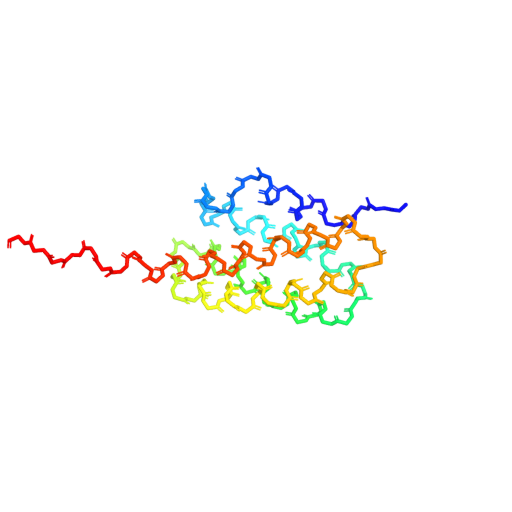 ? 11.338 -1.777 -8.017 1.00 89.38 80 LYS A O 1
ATOM 611 N N . LEU A 1 81 ? 9.339 -1.248 -7.149 1.00 85.12 81 LEU A N 1
ATOM 612 C CA . LEU A 1 81 ? 8.562 -2.028 -8.111 1.00 85.12 81 LEU A CA 1
ATOM 613 C C . LEU A 1 81 ? 8.447 -1.289 -9.453 1.00 85.12 81 LEU A C 1
ATOM 615 O O . LEU A 1 81 ? 8.440 -1.946 -10.495 1.00 85.12 81 LEU A O 1
ATOM 619 N N . ALA A 1 82 ? 8.410 0.048 -9.439 1.00 86.00 82 ALA A N 1
ATOM 620 C CA . ALA A 1 82 ? 8.415 0.866 -10.650 1.00 86.00 82 ALA A CA 1
ATOM 621 C C . ALA A 1 82 ? 9.658 0.604 -11.512 1.00 86.00 82 ALA A C 1
ATOM 623 O O . ALA A 1 82 ? 9.517 0.371 -12.708 1.00 86.00 82 ALA A O 1
ATOM 624 N N . ASP A 1 83 ? 10.841 0.482 -10.895 1.00 86.94 83 ASP A N 1
ATOM 625 C CA . ASP A 1 83 ? 12.106 0.137 -11.577 1.00 86.94 83 ASP A CA 1
ATOM 626 C C . ASP A 1 83 ? 12.070 -1.222 -12.305 1.00 86.94 83 ASP A C 1
ATOM 628 O O . ASP A 1 83 ? 12.974 -1.568 -13.068 1.00 86.94 83 ASP A O 1
ATOM 632 N N . ARG A 1 84 ? 11.066 -2.054 -12.009 1.00 83.69 84 ARG A N 1
ATOM 633 C CA . ARG A 1 84 ? 10.871 -3.391 -12.587 1.00 83.69 84 ARG A CA 1
ATOM 634 C C . ARG A 1 84 ? 9.746 -3.431 -13.617 1.00 83.69 84 ARG A C 1
ATOM 636 O O . ARG A 1 84 ? 9.452 -4.508 -14.129 1.00 83.69 84 ARG A O 1
ATOM 643 N N . CYS A 1 85 ? 9.095 -2.303 -13.884 1.00 79.88 85 CYS A N 1
ATOM 644 C CA . CYS A 1 85 ? 8.055 -2.197 -14.894 1.00 79.88 85 CYS A CA 1
ATOM 645 C C . CYS A 1 85 ? 8.684 -1.901 -16.260 1.00 79.88 85 CYS A C 1
ATOM 647 O O . CYS A 1 85 ? 9.418 -0.933 -16.412 1.00 79.88 85 CYS A O 1
ATOM 649 N N . ASP A 1 86 ? 8.365 -2.720 -17.264 1.00 81.00 86 ASP A N 1
ATOM 650 C CA . ASP A 1 86 ? 8.883 -2.540 -18.631 1.00 81.00 86 ASP A CA 1
ATOM 651 C C . ASP A 1 86 ? 8.230 -1.359 -19.376 1.00 81.00 86 ASP A C 1
ATOM 653 O O . ASP A 1 86 ? 8.759 -0.877 -20.377 1.00 81.00 86 ASP A O 1
ATOM 657 N N . ASP A 1 87 ? 7.054 -0.916 -18.922 1.00 81.56 87 ASP A N 1
ATOM 658 C CA . ASP A 1 87 ? 6.323 0.217 -19.491 1.00 81.56 87 ASP A CA 1
ATOM 659 C C . ASP A 1 87 ? 6.616 1.478 -18.670 1.00 81.56 87 ASP A C 1
ATOM 661 O O . ASP A 1 87 ? 6.232 1.567 -17.506 1.00 81.56 87 ASP A O 1
ATOM 665 N N . GLU A 1 88 ? 7.285 2.449 -19.292 1.00 82.31 88 GLU A N 1
ATOM 666 C CA . GLU A 1 88 ? 7.720 3.704 -18.665 1.00 82.31 88 GLU A CA 1
ATOM 667 C C . GLU A 1 88 ? 6.553 4.498 -18.057 1.00 82.31 88 GLU A C 1
ATOM 669 O O . GLU A 1 88 ? 6.653 4.990 -16.938 1.00 82.31 88 GLU A O 1
ATOM 674 N N . LYS A 1 89 ? 5.388 4.537 -18.720 1.00 77.94 89 LYS A N 1
ATOM 675 C CA . LYS A 1 89 ? 4.218 5.266 -18.198 1.00 77.94 89 LYS A CA 1
ATOM 676 C C . LYS A 1 89 ? 3.636 4.592 -16.968 1.00 77.94 89 LYS A C 1
ATOM 678 O O . LYS A 1 89 ? 3.084 5.254 -16.095 1.00 77.94 89 LYS A O 1
ATOM 683 N N . VAL A 1 90 ? 3.700 3.266 -16.931 1.00 77.88 90 VAL A N 1
ATOM 684 C CA . VAL A 1 90 ? 3.296 2.486 -15.764 1.00 77.88 90 VAL A CA 1
ATOM 685 C C . VAL A 1 90 ? 4.311 2.671 -14.640 1.00 77.88 90 VAL A C 1
ATOM 687 O O . VAL A 1 90 ? 3.905 2.890 -13.502 1.00 77.88 90 VAL A O 1
ATOM 690 N N . ALA A 1 91 ? 5.608 2.629 -14.952 1.00 83.06 91 ALA A N 1
ATOM 691 C CA . ALA A 1 91 ? 6.683 2.851 -13.993 1.00 83.06 91 ALA A CA 1
ATOM 692 C C . ALA A 1 91 ? 6.548 4.223 -13.314 1.00 83.06 91 ALA A C 1
ATOM 694 O O . ALA A 1 91 ? 6.493 4.282 -12.089 1.00 83.06 91 ALA A O 1
ATOM 695 N N . ASP A 1 92 ? 6.372 5.302 -14.080 1.00 84.69 92 ASP A N 1
ATOM 696 C CA . ASP A 1 92 ? 6.199 6.657 -13.542 1.00 84.69 92 ASP A CA 1
ATOM 697 C C . ASP A 1 92 ? 5.023 6.747 -12.562 1.00 84.69 92 ASP A C 1
ATOM 699 O O . ASP A 1 92 ? 5.134 7.336 -11.488 1.00 84.69 92 ASP A O 1
ATOM 703 N N . LYS A 1 93 ? 3.896 6.109 -12.894 1.00 80.62 93 LYS A N 1
ATOM 704 C CA . LYS A 1 93 ? 2.699 6.105 -12.041 1.00 80.62 93 LYS A CA 1
ATOM 705 C C . LYS A 1 93 ? 2.889 5.290 -10.771 1.00 80.62 93 LYS A C 1
ATOM 707 O O . LYS A 1 93 ? 2.493 5.730 -9.697 1.00 80.62 93 LYS A O 1
ATOM 712 N N . VAL A 1 94 ? 3.493 4.109 -10.878 1.00 82.25 94 VAL A N 1
ATOM 713 C CA . VAL A 1 94 ? 3.806 3.274 -9.712 1.00 82.25 94 VAL A CA 1
ATOM 714 C C . VAL A 1 94 ? 4.815 3.991 -8.810 1.00 82.25 94 VAL A C 1
ATOM 716 O O . VAL A 1 94 ? 4.657 3.974 -7.593 1.00 82.25 94 VAL A O 1
ATOM 719 N N . SER A 1 95 ? 5.796 4.686 -9.386 1.00 87.06 95 SER A N 1
ATOM 720 C CA . SER A 1 95 ? 6.762 5.500 -8.645 1.00 87.06 95 SER A CA 1
ATOM 721 C C . SER A 1 95 ? 6.079 6.657 -7.911 1.00 87.06 95 SER A C 1
ATOM 723 O O . SER A 1 95 ? 6.263 6.811 -6.706 1.00 87.06 95 SER A O 1
ATOM 725 N N . ALA A 1 96 ? 5.200 7.398 -8.596 1.00 85.06 96 ALA A N 1
ATOM 726 C CA . ALA A 1 96 ? 4.405 8.470 -8.000 1.00 85.06 96 ALA A CA 1
ATOM 727 C C . ALA A 1 96 ? 3.498 7.975 -6.859 1.00 85.06 96 ALA A C 1
ATOM 729 O O . ALA A 1 96 ? 3.423 8.630 -5.823 1.00 85.06 96 ALA A O 1
ATOM 730 N N . LEU A 1 97 ? 2.862 6.802 -6.999 1.00 83.12 97 LEU A N 1
ATOM 731 C CA . LEU A 1 97 ? 2.128 6.182 -5.889 1.00 83.12 97 LEU A CA 1
ATOM 732 C C . LEU A 1 97 ? 3.059 5.871 -4.716 1.00 83.12 97 LEU A C 1
ATOM 734 O O . LEU A 1 97 ? 2.713 6.132 -3.570 1.00 83.12 97 LEU A O 1
ATOM 738 N N . GLY A 1 98 ? 4.229 5.298 -4.997 1.00 86.19 98 GLY A N 1
ATOM 739 C CA . GLY A 1 98 ? 5.217 4.984 -3.974 1.00 86.19 98 GLY A CA 1
ATOM 740 C C . GLY A 1 98 ? 5.650 6.219 -3.190 1.00 86.19 98 GLY A C 1
ATOM 741 O O . GLY A 1 98 ? 5.716 6.146 -1.967 1.00 86.19 98 GLY A O 1
ATOM 742 N N . GLN A 1 99 ? 5.863 7.345 -3.872 1.00 87.06 99 GLN A N 1
ATOM 743 C CA . GLN A 1 99 ? 6.180 8.616 -3.227 1.00 87.06 99 GLN A CA 1
ATOM 744 C C . GLN A 1 99 ? 5.001 9.146 -2.404 1.00 87.06 99 GLN A C 1
ATOM 746 O O . GLN A 1 99 ? 5.179 9.444 -1.235 1.00 87.06 99 GLN A O 1
ATOM 751 N N . ALA A 1 100 ? 3.779 9.138 -2.944 1.00 83.00 100 ALA A N 1
ATOM 752 C CA . ALA A 1 100 ? 2.598 9.577 -2.198 1.00 83.00 100 ALA A CA 1
ATOM 753 C C . ALA A 1 100 ? 2.350 8.751 -0.920 1.00 83.00 100 ALA A C 1
ATO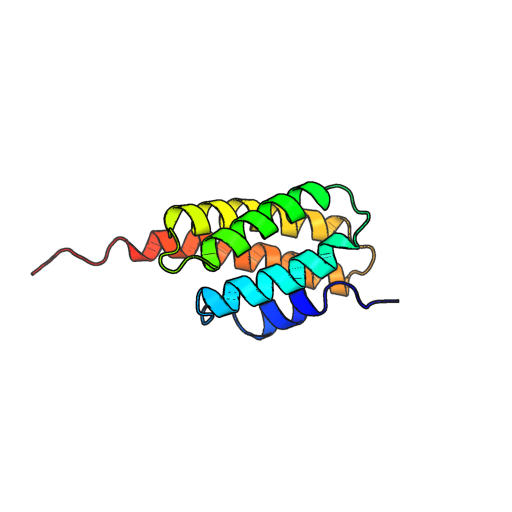M 755 O O . ALA A 1 100 ? 1.885 9.286 0.083 1.00 83.00 100 ALA A O 1
ATOM 756 N N . LEU A 1 101 ? 2.658 7.448 -0.937 1.00 82.44 101 LEU A N 1
ATOM 757 C CA . LEU A 1 101 ? 2.588 6.585 0.248 1.00 82.44 101 LEU A CA 1
ATOM 758 C C . LEU A 1 101 ? 3.670 6.918 1.283 1.00 82.44 101 LEU A C 1
ATOM 760 O O . LEU A 1 101 ? 3.405 6.774 2.472 1.00 82.44 101 LEU A O 1
ATOM 764 N N . ILE A 1 102 ? 4.866 7.323 0.842 1.00 86.00 102 ILE A N 1
ATOM 765 C CA . ILE A 1 102 ? 5.929 7.824 1.726 1.00 86.00 102 ILE A CA 1
ATOM 766 C C . ILE A 1 102 ? 5.449 9.119 2.377 1.00 86.00 102 ILE A C 1
ATOM 768 O O . ILE A 1 102 ? 5.337 9.165 3.596 1.00 86.00 102 ILE A O 1
ATOM 772 N N . ASP A 1 103 ? 5.038 10.090 1.562 1.00 81.88 103 ASP A N 1
ATOM 773 C CA . ASP A 1 103 ? 4.594 11.405 2.020 1.00 81.88 103 ASP A CA 1
ATOM 774 C C . ASP A 1 103 ? 3.387 11.287 2.970 1.00 81.88 103 ASP A C 1
ATOM 776 O O . ASP A 1 103 ? 3.328 11.969 3.982 1.00 81.88 103 ASP A O 1
ATOM 780 N N . SER A 1 104 ? 2.444 10.372 2.702 1.00 77.44 104 SER A N 1
ATOM 781 C CA . SER A 1 104 ? 1.292 10.118 3.589 1.00 77.44 104 SER A CA 1
ATOM 782 C C . SER A 1 104 ? 1.669 9.417 4.898 1.00 77.44 104 SER A C 1
ATOM 784 O O . SER A 1 104 ? 0.921 9.502 5.866 1.00 77.44 104 SER A O 1
ATOM 786 N N . GLY A 1 105 ? 2.770 8.662 4.912 1.00 71.19 105 GLY A N 1
ATOM 787 C CA . GLY A 1 105 ? 3.322 8.087 6.136 1.00 71.19 105 GLY A CA 1
ATOM 788 C C . GLY A 1 105 ? 4.081 9.132 6.952 1.00 71.19 105 GLY A C 1
ATOM 789 O O . GLY A 1 105 ? 3.953 9.151 8.161 1.00 71.19 105 GLY A O 1
ATOM 790 N N . GLU A 1 106 ? 4.822 10.027 6.301 1.00 68.81 106 GLU A N 1
ATOM 791 C CA . GLU A 1 106 ? 5.608 11.067 6.978 1.00 68.81 106 GLU A CA 1
ATOM 792 C C . GLU A 1 106 ? 4.749 12.251 7.455 1.00 68.81 106 GLU A C 1
ATOM 794 O O . GLU A 1 106 ? 5.006 12.803 8.519 1.00 68.81 106 GLU A O 1
ATOM 799 N N . ALA A 1 107 ? 3.696 12.620 6.718 1.00 56.84 107 ALA A N 1
ATOM 800 C CA . ALA A 1 107 ? 2.816 13.737 7.074 1.00 56.84 107 ALA A CA 1
ATOM 801 C C . ALA A 1 107 ? 1.994 13.497 8.354 1.00 56.84 107 ALA A C 1
ATOM 803 O O . ALA A 1 107 ? 1.501 14.456 8.939 1.00 56.84 107 ALA A O 1
ATOM 804 N N . ALA A 1 108 ? 1.838 12.245 8.797 1.00 50.53 108 ALA A N 1
ATOM 805 C CA . ALA A 1 108 ? 1.137 11.938 10.043 1.00 50.53 108 ALA A CA 1
ATOM 806 C C . ALA A 1 108 ? 1.925 12.371 11.294 1.00 50.53 108 ALA A C 1
ATOM 808 O O . ALA A 1 108 ? 1.298 12.684 12.301 1.00 50.53 108 ALA A O 1
ATOM 809 N N . GLU A 1 109 ? 3.259 12.450 11.214 1.00 46.69 109 GLU A N 1
ATOM 810 C CA . GLU A 1 109 ? 4.105 12.854 12.347 1.00 46.69 109 GLU A CA 1
ATOM 811 C C . GLU A 1 109 ? 4.188 14.387 12.525 1.00 46.69 109 GLU A C 1
ATOM 813 O O . GLU A 1 109 ? 4.600 14.867 13.578 1.00 46.69 109 GLU A O 1
ATOM 818 N N . GLU A 1 110 ? 3.775 15.190 11.530 1.00 45.00 110 GLU A N 1
ATOM 819 C CA . GLU A 1 110 ? 3.755 16.663 11.647 1.00 45.00 110 GLU A CA 1
ATOM 820 C C . GLU A 1 110 ? 2.480 17.218 12.324 1.00 45.00 110 GLU A C 1
ATOM 822 O O . GLU A 1 110 ? 2.473 18.376 12.741 1.00 45.00 110 GLU A O 1
ATOM 827 N N . ASP A 1 111 ? 1.420 16.417 12.493 1.00 41.12 111 ASP A N 1
ATOM 828 C CA . ASP A 1 111 ? 0.157 16.831 13.143 1.00 41.12 111 ASP A CA 1
ATOM 829 C C . ASP A 1 111 ? 0.138 16.572 14.672 1.00 41.12 111 ASP A C 1
ATOM 831 O O . ASP A 1 111 ? -0.869 16.813 15.341 1.00 41.12 111 ASP A O 1
ATOM 835 N N . GLU A 1 112 ? 1.249 16.110 15.260 1.00 43.50 112 GLU A N 1
ATOM 836 C CA . GLU A 1 112 ? 1.354 15.791 16.696 1.00 43.50 112 GLU A CA 1
ATOM 837 C C . GLU A 1 112 ? 1.728 16.986 17.597 1.00 43.50 112 GLU A C 1
ATOM 839 O O . GLU A 1 112 ? 1.742 16.843 18.819 1.00 43.50 112 GLU A O 1
ATOM 844 N N . ASP A 1 113 ? 1.999 18.173 17.039 1.00 42.56 113 ASP A N 1
ATOM 845 C CA . ASP A 1 113 ? 2.545 19.326 17.786 1.00 42.56 113 ASP A CA 1
ATOM 846 C C . ASP A 1 113 ? 1.580 20.535 17.847 1.00 42.56 113 ASP A C 1
ATOM 848 O O . ASP A 1 113 ? 1.971 21.698 17.722 1.00 42.56 113 ASP A O 1
ATOM 852 N N . ALA A 1 114 ? 0.277 20.269 18.013 1.00 47.56 114 ALA A N 1
ATOM 853 C CA . ALA A 1 114 ? -0.762 21.300 18.108 1.00 47.56 114 ALA A CA 1
ATOM 854 C C . ALA A 1 114 ? -1.667 21.183 19.353 1.00 47.56 114 ALA A C 1
ATOM 856 O O . ALA A 1 114 ? -2.860 21.452 19.260 1.00 47.56 114 ALA A O 1
ATOM 857 N N . GLU A 1 115 ? -1.132 20.839 20.531 1.00 49.50 115 GLU A N 1
ATOM 858 C CA . GLU A 1 115 ? -1.832 21.041 21.818 1.00 49.50 115 GLU A CA 1
ATOM 859 C C . GLU A 1 115 ? -0.887 21.471 22.964 1.00 49.50 115 GLU A C 1
ATOM 861 O O . GLU A 1 115 ? -0.709 20.769 23.951 1.00 49.50 115 GLU A O 1
ATOM 866 N N . GLU A 1 116 ? -0.320 22.674 22.880 1.00 47.84 116 GLU A N 1
ATOM 867 C CA . GLU A 1 116 ? 0.048 23.504 24.044 1.00 47.84 116 GLU A CA 1
ATOM 868 C C . GLU A 1 116 ? 0.047 24.948 23.497 1.00 47.84 116 GLU A C 1
ATOM 870 O O . GLU A 1 116 ? 0.792 25.265 22.581 1.00 47.84 116 GLU A O 1
ATOM 875 N N . GLU A 1 117 ? -0.894 25.842 23.802 1.00 43.81 117 GLU A N 1
ATOM 876 C CA . GLU A 1 117 ? -1.103 26.457 25.109 1.00 43.81 117 GLU A CA 1
ATOM 877 C C . GLU A 1 117 ? -2.514 27.080 25.214 1.00 43.81 117 GLU A C 1
ATOM 879 O O . GLU A 1 117 ? -2.993 27.735 24.280 1.00 43.81 117 GLU A O 1
ATOM 884 N N . ALA A 1 118 ? -3.150 26.939 26.381 1.00 44.50 118 ALA A N 1
ATOM 885 C CA . ALA A 1 118 ? -4.286 27.750 26.829 1.00 44.50 118 ALA A CA 1
ATOM 886 C C . ALA A 1 118 ? -4.117 28.131 28.305 1.00 44.50 118 ALA A C 1
ATOM 888 O O . ALA A 1 118 ? -3.708 27.251 29.097 1.00 44.50 118 ALA A O 1
#

Foldseek 3Di:
DDPACPLLVVDVVVDPPPAQLQRVLVSLVVNLVRLVPDPWPLSVVLNVLSVVLSVQSPDPDRDLLSNLVSLCVNLVSQLVVLVGDPDVVSSVSSNVSSVSSNCVSVVVVVVPPPDDDD

pLDDT: mean 76.26, std 14.69, range [41.12, 92.75]